Protein AF-A0AAD5GIJ5-F1 (afdb_monomer_lite)

pLDDT: mean 86.42, std 12.28, range [52.69, 98.19]

Foldseek 3Di:
DDDDLLVVLQVVLQVLQCVQQVDHSVVVVVVVVVCVVPPDDSVNRGHPVDDDDPDPVVVVLSVQSNVLSVQSNDPDSVSHDHVVVSVVSNDD

Secondary structure (DSSP, 8-state):
----HHHHHHHHHHHHHHHHHTS-HHHHHHHHHHHHHH---HHHHS-TTSPPPSSHHHHHHHHHHHHHHHHHT-SSTTTSPPHHHHHHHH--

Organism: Ambrosia artemisiifolia (NCBI:txid4212)

Structure (mmCIF, N/CA/C/O backbone):
data_AF-A0AAD5GIJ5-F1
#
_entry.id   AF-A0AAD5GIJ5-F1
#
loop_
_atom_site.group_PDB
_atom_site.id
_atom_site.type_symbol
_atom_site.label_atom_id
_atom_site.label_alt_id
_atom_site.label_comp_id
_atom_site.label_asym_id
_atom_site.label_entity_id
_atom_site.label_seq_id
_atom_site.pdbx_PDB_ins_code
_atom_site.Cartn_x
_atom_site.Cartn_y
_atom_site.Cartn_z
_atom_site.occupancy
_atom_site.B_iso_or_equiv
_atom_site.auth_seq_id
_atom_site.auth_comp_id
_atom_site.auth_asym_id
_atom_site.auth_atom_id
_atom_site.pdbx_PDB_model_num
ATOM 1 N N . MET A 1 1 ? 7.071 2.357 -21.342 1.00 62.53 1 MET A N 1
ATOM 2 C CA . MET A 1 1 ? 6.744 1.755 -20.033 1.00 62.53 1 MET A CA 1
ATOM 3 C C . MET A 1 1 ? 7.129 0.286 -20.093 1.00 62.53 1 MET A C 1
ATOM 5 O O . MET A 1 1 ? 6.672 -0.381 -21.010 1.00 62.53 1 MET A O 1
ATOM 9 N N . ILE A 1 2 ? 8.008 -0.194 -19.210 1.00 80.19 2 ILE A N 1
ATOM 10 C CA . ILE A 1 2 ? 8.338 -1.627 -19.135 1.00 80.19 2 ILE A CA 1
ATOM 11 C C . ILE A 1 2 ? 7.359 -2.256 -18.146 1.00 80.19 2 ILE A C 1
ATOM 13 O O . ILE A 1 2 ? 7.296 -1.825 -16.995 1.00 80.19 2 ILE A O 1
ATOM 17 N N . VAL A 1 3 ? 6.579 -3.231 -18.604 1.00 86.94 3 VAL A N 1
ATOM 18 C CA . VAL A 1 3 ? 5.647 -3.975 -17.750 1.00 86.94 3 VAL A CA 1
ATOM 19 C C . VAL A 1 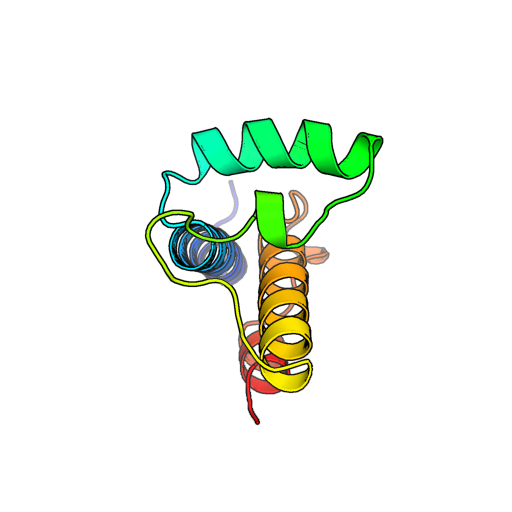3 ? 6.433 -5.039 -16.990 1.00 86.94 3 VAL A C 1
ATOM 21 O O . VAL A 1 3 ? 7.203 -5.790 -17.584 1.00 86.94 3 VAL A O 1
ATOM 24 N N . THR A 1 4 ? 6.271 -5.071 -15.670 1.00 94.50 4 THR A N 1
ATOM 25 C CA . THR A 1 4 ? 6.929 -6.022 -14.760 1.00 94.50 4 THR A CA 1
ATOM 26 C C . THR A 1 4 ? 5.984 -6.346 -13.603 1.00 94.50 4 THR A C 1
ATOM 28 O O . THR A 1 4 ? 5.004 -5.631 -13.402 1.00 94.50 4 THR A O 1
ATOM 31 N N . GLU A 1 5 ? 6.322 -7.332 -12.768 1.00 96.38 5 GLU A N 1
ATOM 32 C CA . GLU A 1 5 ? 5.612 -7.613 -11.504 1.00 96.38 5 GLU A CA 1
ATOM 33 C C . GLU A 1 5 ? 5.473 -6.377 -10.588 1.00 96.38 5 GLU A C 1
ATOM 35 O O . GLU A 1 5 ? 4.563 -6.284 -9.768 1.00 96.38 5 GLU A O 1
ATOM 40 N N . LYS A 1 6 ? 6.343 -5.367 -10.745 1.00 96.81 6 LYS A N 1
ATOM 41 C CA . LYS A 1 6 ? 6.273 -4.114 -9.983 1.00 96.81 6 LYS A CA 1
ATOM 42 C C . LYS A 1 6 ? 5.059 -3.257 -10.344 1.00 96.81 6 LYS A C 1
ATOM 44 O O . LYS A 1 6 ? 4.722 -2.356 -9.575 1.00 96.81 6 LYS A O 1
ATOM 49 N N . CYS A 1 7 ? 4.426 -3.489 -11.494 1.00 95.75 7 CYS A N 1
ATOM 50 C CA . CYS A 1 7 ? 3.152 -2.864 -11.854 1.00 95.75 7 CYS A CA 1
ATOM 51 C C . CYS A 1 7 ? 2.018 -3.382 -10.960 1.00 95.75 7 CYS A C 1
ATOM 53 O O . CYS A 1 7 ? 1.205 -2.584 -10.489 1.00 95.75 7 CYS A O 1
ATOM 55 N N . ASP A 1 8 ? 2.022 -4.679 -10.652 1.00 97.00 8 ASP A N 1
ATOM 56 C CA . ASP A 1 8 ? 1.040 -5.287 -9.752 1.00 97.00 8 ASP A CA 1
ATOM 57 C C . ASP A 1 8 ? 1.268 -4.826 -8.310 1.00 97.00 8 ASP A C 1
ATOM 59 O O . ASP A 1 8 ? 0.312 -4.482 -7.624 1.00 97.00 8 ASP A O 1
ATOM 63 N N . VAL A 1 9 ? 2.532 -4.696 -7.879 1.00 98.12 9 VAL A N 1
ATOM 64 C CA . VAL A 1 9 ? 2.875 -4.109 -6.566 1.00 98.12 9 VAL A CA 1
ATOM 65 C C . VAL A 1 9 ? 2.321 -2.688 -6.431 1.00 98.12 9 VAL A C 1
ATOM 67 O O . VAL A 1 9 ? 1.723 -2.352 -5.413 1.00 98.12 9 VAL A O 1
ATOM 70 N N . TYR A 1 10 ? 2.486 -1.850 -7.458 1.00 95.81 10 TYR A N 1
ATOM 71 C CA . TYR A 1 10 ? 1.952 -0.486 -7.443 1.00 95.81 10 TYR A CA 1
ATOM 72 C C . TYR A 1 10 ? 0.426 -0.480 -7.345 1.00 95.81 10 TYR A C 1
ATOM 74 O O . TYR A 1 10 ? -0.138 0.211 -6.501 1.00 95.81 10 TYR A O 1
ATOM 82 N N . SER A 1 11 ? -0.232 -1.287 -8.180 1.00 95.81 11 SER A N 1
ATOM 83 C CA . SER A 1 11 ? -1.693 -1.390 -8.206 1.00 95.81 11 SER A CA 1
ATOM 84 C C . SER A 1 11 ? -2.240 -1.899 -6.869 1.00 95.81 11 SER A C 1
ATOM 86 O O . SER A 1 11 ? -3.224 -1.364 -6.367 1.00 95.81 11 SER A O 1
ATOM 88 N N . PHE A 1 12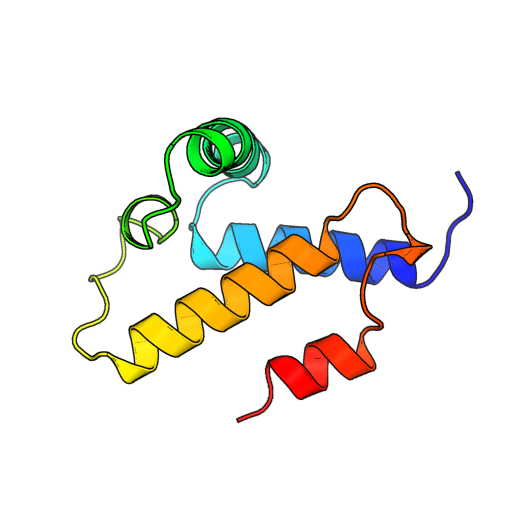 ? -1.554 -2.857 -6.238 1.00 97.38 12 PHE A N 1
ATOM 89 C CA . PHE A 1 12 ? -1.852 -3.295 -4.877 1.00 97.38 12 PHE A CA 1
ATOM 90 C C . PHE A 1 12 ? -1.758 -2.141 -3.872 1.00 97.38 12 PHE A C 1
ATOM 92 O O . PHE A 1 12 ? -2.683 -1.948 -3.090 1.00 97.38 12 PHE A O 1
ATOM 99 N N . GLY A 1 13 ? -0.677 -1.353 -3.904 1.00 95.38 13 GLY A N 1
ATOM 100 C CA . GLY A 1 13 ? -0.507 -0.205 -3.010 1.00 95.38 13 GLY A CA 1
ATOM 101 C C . GLY A 1 13 ? -1.638 0.818 -3.141 1.00 95.38 13 GLY A C 1
ATOM 102 O O . GLY A 1 13 ? -2.157 1.292 -2.134 1.00 95.38 13 GLY A O 1
ATOM 103 N N . VAL A 1 14 ? -2.076 1.098 -4.372 1.00 93.69 14 VAL A N 1
ATOM 104 C CA . VAL A 1 14 ? -3.225 1.975 -4.647 1.00 93.69 14 VAL A CA 1
ATOM 105 C C . VAL A 1 14 ? -4.514 1.418 -4.036 1.00 93.69 14 VAL A C 1
ATOM 107 O O . VAL A 1 14 ? -5.203 2.141 -3.321 1.00 93.69 14 VAL A O 1
ATOM 110 N N . VAL A 1 15 ? -4.815 0.134 -4.258 1.00 95.19 15 VAL A N 1
ATOM 111 C CA . VAL A 1 15 ? -6.014 -0.518 -3.700 1.00 95.19 15 VAL A CA 1
ATOM 112 C C . VAL A 1 15 ? -5.967 -0.574 -2.171 1.00 95.19 15 VAL A C 1
ATOM 114 O O . VAL A 1 15 ? -6.981 -0.346 -1.515 1.00 95.19 15 VAL A O 1
ATOM 117 N N . ALA A 1 16 ? -4.802 -0.838 -1.578 1.00 94.38 16 ALA A N 1
ATOM 118 C CA . ALA A 1 16 ? -4.630 -0.847 -0.128 1.00 94.38 16 ALA A CA 1
ATOM 119 C C . ALA A 1 16 ? -4.918 0.536 0.477 1.00 94.38 16 ALA A C 1
ATOM 121 O O . ALA A 1 16 ? -5.665 0.644 1.446 1.00 94.38 16 ALA A O 1
ATOM 122 N N . LEU A 1 17 ? -4.393 1.599 -0.135 1.00 91.44 17 LEU A N 1
ATOM 123 C CA . LEU A 1 17 ? -4.661 2.978 0.269 1.00 91.44 17 LEU A CA 1
ATOM 124 C C . LEU A 1 17 ? -6.142 3.363 0.126 1.00 91.44 17 LEU A C 1
ATOM 126 O O . LEU A 1 17 ? -6.713 3.956 1.042 1.00 91.44 17 LEU A O 1
ATOM 130 N N . GLU A 1 18 ? -6.774 2.991 -0.989 1.00 92.25 18 GLU A N 1
ATOM 131 C CA . GLU A 1 18 ? -8.214 3.180 -1.208 1.00 92.25 18 GLU A CA 1
ATOM 132 C C . GLU A 1 18 ? -9.042 2.461 -0.136 1.00 92.25 18 GLU A C 1
ATOM 134 O O . GLU A 1 18 ? -10.000 3.021 0.393 1.00 92.25 18 GLU A O 1
ATOM 139 N N . THR A 1 19 ? -8.630 1.251 0.244 1.00 93.31 19 THR A N 1
ATOM 140 C CA . THR A 1 19 ? -9.309 0.444 1.264 1.00 93.31 19 THR A CA 1
ATOM 141 C C . THR A 1 19 ? -9.199 1.073 2.654 1.00 93.31 19 THR A C 1
ATOM 143 O O . THR A 1 19 ? -10.194 1.133 3.370 1.00 93.31 19 THR A O 1
ATOM 146 N N . ILE A 1 20 ? -8.016 1.568 3.041 1.00 90.94 20 ILE A N 1
ATOM 147 C CA . ILE A 1 20 ? -7.804 2.207 4.352 1.00 90.94 20 ILE A CA 1
ATOM 148 C C . ILE A 1 20 ? -8.590 3.520 4.452 1.00 90.94 20 ILE A C 1
ATOM 150 O O . ILE A 1 20 ? -9.201 3.795 5.486 1.00 90.94 20 ILE A O 1
ATOM 154 N N . GLY A 1 21 ? -8.564 4.332 3.391 1.00 89.50 21 GLY A N 1
ATOM 155 C CA . GLY A 1 21 ? -9.189 5.655 3.400 1.00 89.50 21 GLY A CA 1
ATOM 156 C C . GLY A 1 21 ? -10.648 5.697 2.973 1.00 89.50 21 GLY A C 1
ATOM 157 O O . GLY A 1 21 ? -11.288 6.736 3.136 1.00 89.50 21 GLY A O 1
ATOM 158 N N . GLY A 1 22 ? -11.176 4.609 2.408 1.00 91.00 22 GLY A N 1
ATOM 159 C CA . GLY A 1 22 ? -12.560 4.513 1.942 1.00 91.00 22 GLY A CA 1
ATOM 160 C C . GLY A 1 22 ? -12.939 5.545 0.875 1.00 91.00 22 GLY A C 1
ATOM 161 O O . GLY A 1 22 ? -14.118 5.866 0.720 1.00 91.00 22 GLY A O 1
ATOM 162 N N . LYS A 1 23 ? -11.949 6.099 0.168 1.00 86.75 23 LYS A N 1
ATOM 163 C CA . LYS A 1 23 ? -12.101 7.157 -0.839 1.00 86.75 23 LYS A CA 1
ATOM 164 C C . LYS A 1 23 ? -11.159 6.917 -2.007 1.00 86.75 23 LYS A C 1
ATOM 166 O O . LYS A 1 23 ? -10.135 6.254 -1.856 1.00 86.75 23 LYS A O 1
ATOM 171 N N . HIS A 1 24 ? -11.496 7.502 -3.152 1.00 85.94 24 HIS A N 1
ATOM 172 C CA . HIS A 1 24 ? -10.730 7.332 -4.377 1.00 85.94 24 HIS A CA 1
ATOM 173 C C . HIS A 1 24 ? -9.252 7.729 -4.167 1.00 85.94 24 HIS A C 1
ATOM 175 O O . HIS A 1 24 ? -8.967 8.774 -3.567 1.00 85.94 24 HIS A O 1
ATOM 181 N N . PRO A 1 25 ? -8.289 6.939 -4.675 1.00 73.75 25 PRO A N 1
ATOM 182 C CA . PRO A 1 25 ? -6.867 7.147 -4.422 1.00 73.75 25 PRO A CA 1
ATOM 183 C C . PRO A 1 25 ? -6.361 8.495 -4.935 1.00 73.75 25 PRO A C 1
ATOM 185 O O . PRO A 1 25 ? -5.438 9.044 -4.349 1.00 73.75 25 PRO A O 1
ATOM 188 N N . GLY A 1 26 ? -6.974 9.075 -5.973 1.00 77.25 26 GLY A N 1
ATOM 189 C CA . GLY A 1 26 ? -6.651 10.436 -6.422 1.00 77.25 26 GLY A CA 1
ATOM 190 C C . GLY A 1 26 ? -6.863 11.492 -5.329 1.00 77.25 26 GLY A C 1
ATOM 191 O O . GLY A 1 26 ? -5.977 12.309 -5.090 1.00 77.25 26 GLY A O 1
ATOM 192 N N . ASP A 1 27 ? -7.978 11.413 -4.600 1.00 75.81 27 ASP A N 1
ATOM 193 C CA . ASP A 1 27 ? -8.301 12.352 -3.518 1.00 75.81 27 ASP A CA 1
ATOM 194 C C . ASP A 1 27 ? -7.384 12.130 -2.307 1.00 75.81 27 ASP A C 1
ATOM 196 O O . ASP A 1 27 ? -6.957 13.073 -1.629 1.00 75.81 27 ASP A O 1
ATOM 200 N N . LEU A 1 28 ? -7.039 10.864 -2.047 1.00 70.81 28 LEU A N 1
ATOM 201 C CA . LEU A 1 28 ? -6.098 10.496 -0.999 1.00 70.81 28 LEU A CA 1
ATOM 202 C C . LEU A 1 28 ? -4.673 10.950 -1.336 1.00 70.81 28 LEU A C 1
ATOM 204 O O . LEU A 1 28 ? -4.028 11.528 -0.476 1.00 70.81 28 LEU A O 1
ATOM 208 N N . LEU A 1 29 ? -4.183 10.764 -2.563 1.00 69.12 29 LEU A N 1
ATOM 209 C CA . LEU A 1 29 ? -2.835 11.169 -2.982 1.00 69.12 29 LEU A CA 1
ATOM 210 C C . LEU A 1 29 ? -2.654 12.691 -2.973 1.00 69.12 29 LEU A C 1
ATOM 212 O O . LEU A 1 29 ? -1.613 13.181 -2.533 1.00 69.12 29 LEU A O 1
ATOM 216 N N . SER A 1 30 ? -3.677 13.449 -3.381 1.00 70.06 30 SER A N 1
ATOM 217 C CA . SER A 1 30 ? -3.698 14.906 -3.202 1.00 70.06 30 SER A CA 1
ATOM 218 C C . SER A 1 30 ? -3.592 15.297 -1.727 1.00 70.06 30 SER A C 1
ATOM 220 O O . SER A 1 30 ? -2.866 16.232 -1.391 1.00 70.06 30 SER A O 1
ATOM 222 N N . SER A 1 31 ? -4.250 14.540 -0.842 1.00 65.69 31 SER A N 1
ATOM 223 C CA . SER A 1 31 ? -4.121 14.712 0.608 1.00 65.69 31 SER A CA 1
ATOM 224 C C . SER A 1 31 ? -2.736 14.275 1.111 1.00 65.69 31 SER A C 1
ATOM 226 O O . SER A 1 31 ? -2.172 14.923 1.979 1.00 65.69 31 SER A O 1
ATOM 228 N N . LEU A 1 32 ? -2.139 13.219 0.554 1.00 66.19 32 LEU A N 1
ATOM 229 C CA . LEU A 1 32 ? -0.854 12.668 0.993 1.00 66.19 32 LEU A CA 1
ATOM 230 C C . LEU A 1 32 ? 0.320 13.594 0.706 1.00 66.19 32 LEU A C 1
ATOM 232 O O . LEU A 1 32 ? 1.151 13.761 1.589 1.00 66.19 32 LEU A O 1
ATOM 236 N N . ASN A 1 33 ? 0.356 14.250 -0.458 1.00 63.38 33 ASN A N 1
ATOM 237 C CA . ASN A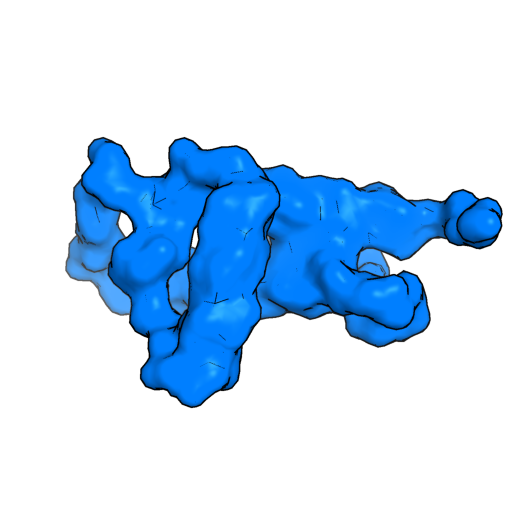 1 33 ? 1.364 15.281 -0.734 1.00 63.38 33 ASN A CA 1
ATOM 238 C C . ASN A 1 33 ? 1.329 16.396 0.325 1.00 63.38 33 ASN A C 1
ATOM 240 O O . ASN A 1 33 ? 2.379 16.861 0.765 1.00 63.38 33 ASN A O 1
ATOM 244 N N . TYR A 1 34 ? 0.127 16.777 0.768 1.00 55.66 34 TYR A N 1
ATOM 245 C CA . TYR A 1 34 ? -0.078 17.748 1.843 1.00 55.66 34 TYR A CA 1
ATOM 246 C C . TYR A 1 34 ? 0.325 17.191 3.222 1.00 55.66 34 TYR A C 1
ATOM 248 O O . TYR A 1 34 ? 0.951 17.886 4.026 1.00 55.66 34 TYR A O 1
ATOM 256 N N . LEU A 1 35 ? 0.037 15.916 3.488 1.00 58.50 35 LEU A N 1
ATOM 257 C CA . LEU A 1 35 ? 0.345 15.263 4.760 1.00 58.50 35 LEU A CA 1
ATOM 258 C C . LEU A 1 35 ? 1.846 14.964 4.931 1.00 58.50 35 LEU A C 1
ATOM 260 O O . LEU A 1 35 ? 2.372 15.115 6.031 1.00 58.50 35 LEU A O 1
ATOM 264 N N . THR A 1 36 ? 2.579 14.622 3.864 1.00 59.56 36 THR A N 1
ATOM 265 C CA . THR A 1 36 ? 4.044 14.447 3.920 1.00 59.56 36 THR A CA 1
ATOM 266 C C . THR A 1 36 ? 4.785 15.733 4.290 1.00 59.56 36 THR A C 1
ATOM 268 O O . THR A 1 36 ? 5.874 15.662 4.853 1.00 59.56 36 THR A O 1
ATOM 271 N N . SER A 1 37 ? 4.200 16.907 4.023 1.00 56.56 37 SER A N 1
ATOM 272 C CA . SER A 1 37 ? 4.763 18.212 4.402 1.00 56.56 37 SER A CA 1
ATOM 273 C C . SER A 1 37 ? 4.397 18.686 5.813 1.00 56.56 37 SER A C 1
ATOM 275 O O . SER A 1 37 ? 5.089 19.551 6.348 1.00 56.56 37 SER A O 1
ATOM 277 N N . HIS A 1 38 ? 3.338 18.144 6.425 1.00 52.69 38 HIS A N 1
ATOM 278 C CA . HIS A 1 38 ? 2.788 18.650 7.694 1.00 52.69 38 HIS A CA 1
ATOM 279 C C . HIS A 1 38 ? 2.665 17.600 8.808 1.00 52.69 38 HIS A C 1
ATOM 281 O O . HIS A 1 38 ? 2.284 17.941 9.926 1.00 52.69 38 HIS A O 1
ATOM 287 N N . GLY A 1 39 ? 3.057 16.353 8.535 1.00 57.62 39 GLY A N 1
ATOM 288 C CA . GLY A 1 39 ? 2.873 15.219 9.432 1.00 57.62 39 GLY A CA 1
ATOM 289 C C . GLY A 1 39 ? 1.550 14.513 9.144 1.00 57.62 39 GLY A C 1
ATOM 290 O O . GLY A 1 39 ? 0.482 15.114 9.171 1.00 57.62 39 GLY A O 1
ATOM 291 N N . THR A 1 40 ? 1.621 13.217 8.854 1.00 64.00 40 THR A N 1
ATOM 292 C CA . THR A 1 40 ? 0.457 12.345 8.663 1.00 64.00 40 THR A CA 1
ATOM 293 C C . THR A 1 40 ? -0.096 11.907 10.021 1.00 64.00 40 THR A C 1
ATOM 295 O O . THR A 1 40 ? 0.549 11.104 10.700 1.00 64.00 40 THR A O 1
ATOM 298 N N . MET A 1 41 ? -1.286 12.373 10.417 1.00 69.88 41 MET A N 1
ATOM 299 C CA . MET A 1 41 ? -2.063 11.719 11.479 1.00 69.88 41 MET A CA 1
ATOM 300 C C . MET A 1 41 ? -2.938 10.616 10.876 1.00 69.88 41 MET A C 1
ATOM 302 O O . MET A 1 41 ? -3.532 10.787 9.813 1.00 69.88 41 MET A O 1
ATOM 306 N N . LEU A 1 42 ? -3.033 9.477 11.570 1.00 74.25 42 LEU A N 1
ATOM 307 C CA . LEU A 1 42 ? -3.837 8.327 11.138 1.00 74.25 42 LEU A CA 1
ATOM 308 C C . LEU A 1 42 ? -5.310 8.714 10.892 1.00 74.25 42 LEU A C 1
ATOM 310 O O . LEU A 1 42 ? -5.935 8.219 9.961 1.00 74.25 42 LEU A O 1
ATOM 314 N N . GLU A 1 43 ? -5.843 9.654 11.673 1.00 77.75 43 GLU A N 1
ATOM 315 C CA . GLU A 1 43 ? -7.214 10.170 11.552 1.00 77.75 43 GLU A CA 1
ATOM 316 C C . GLU A 1 43 ? -7.520 10.830 10.192 1.00 77.75 43 GLU A C 1
ATOM 318 O O . GLU A 1 43 ? -8.650 10.758 9.707 1.00 77.75 43 GLU A O 1
ATOM 323 N N . ASP A 1 44 ? -6.519 11.418 9.531 1.00 77.25 44 ASP A N 1
ATOM 324 C CA . ASP A 1 44 ? -6.687 12.031 8.205 1.00 77.25 44 ASP A CA 1
ATOM 325 C C . ASP A 1 44 ? -6.701 11.000 7.069 1.00 77.25 44 ASP A C 1
ATOM 327 O O . ASP A 1 44 ? -7.156 11.277 5.949 1.00 77.25 44 ASP A O 1
ATOM 331 N N . ILE A 1 45 ? -6.182 9.809 7.366 1.00 80.94 45 ILE A N 1
ATOM 332 C CA . ILE A 1 45 ? -5.994 8.715 6.422 1.00 80.94 45 ILE A CA 1
ATOM 333 C C . ILE A 1 45 ? -7.186 7.765 6.457 1.00 80.94 45 ILE A C 1
ATOM 335 O O . ILE A 1 45 ? -7.604 7.326 5.392 1.00 80.94 45 ILE A O 1
ATOM 339 N N . LEU A 1 46 ? -7.719 7.450 7.641 1.00 88.25 46 LEU A N 1
ATOM 340 C CA . LEU A 1 46 ? -8.772 6.448 7.821 1.00 88.25 46 LEU A CA 1
ATOM 341 C C . LEU A 1 46 ? -10.122 6.865 7.214 1.00 88.25 46 LEU A C 1
ATOM 343 O O . LEU A 1 46 ? -10.487 8.044 7.188 1.00 88.25 46 LEU A O 1
ATOM 347 N N . ASP A 1 47 ? -10.901 5.871 6.779 1.00 90.19 47 ASP A N 1
ATOM 348 C CA . ASP A 1 47 ? -12.293 6.064 6.366 1.00 90.19 47 ASP A CA 1
ATOM 349 C C . ASP A 1 47 ? -13.132 6.636 7.520 1.00 90.19 47 ASP A C 1
ATOM 351 O O . ASP A 1 47 ? -13.463 5.949 8.488 1.00 90.19 47 ASP A O 1
ATOM 355 N N . LYS A 1 48 ? -13.533 7.903 7.378 1.00 88.69 48 LYS A N 1
ATOM 356 C CA . LYS A 1 48 ? -14.316 8.651 8.374 1.00 88.69 48 LYS A CA 1
ATOM 357 C C . LYS A 1 48 ? -15.729 8.101 8.592 1.00 88.69 48 LYS A C 1
ATOM 359 O O . LYS A 1 48 ? -16.409 8.528 9.521 1.00 88.69 48 LYS A O 1
ATOM 364 N N . ARG A 1 49 ? -16.201 7.190 7.734 1.00 91.56 49 ARG A N 1
ATOM 365 C CA . ARG A 1 49 ? -17.484 6.489 7.909 1.00 91.56 49 ARG A CA 1
ATOM 366 C C . ARG A 1 49 ? -17.379 5.340 8.912 1.00 91.56 49 ARG A C 1
ATOM 368 O O . ARG A 1 49 ? -18.412 4.845 9.360 1.00 91.56 49 ARG A O 1
ATOM 375 N N . LEU A 1 50 ? -16.163 4.900 9.240 1.00 90.62 50 LEU A N 1
ATOM 376 C CA . LEU A 1 50 ? -15.910 3.842 10.210 1.00 90.62 50 LEU A CA 1
ATOM 377 C C . LEU A 1 50 ? -15.574 4.430 11.589 1.00 90.62 50 LEU A C 1
ATOM 379 O O . LEU A 1 50 ? -14.994 5.514 11.678 1.00 90.62 50 LEU A O 1
ATOM 383 N N . PRO A 1 51 ? -15.904 3.722 12.685 1.00 90.00 51 PRO A N 1
ATOM 384 C CA . PRO A 1 51 ? -15.446 4.105 14.011 1.00 90.00 51 PRO A CA 1
ATOM 385 C C . PRO A 1 51 ? -13.919 4.107 14.080 1.00 90.00 51 PRO A C 1
ATOM 387 O O . PRO A 1 51 ? -13.263 3.181 13.596 1.00 90.00 51 PRO A O 1
ATOM 390 N N . TYR A 1 52 ? -13.363 5.120 14.738 1.00 89.75 52 TYR A N 1
ATOM 391 C CA . TYR A 1 52 ? -11.929 5.182 14.982 1.00 89.75 52 TYR A CA 1
ATOM 392 C C . TYR A 1 52 ? -11.470 3.987 15.853 1.00 89.75 52 TYR A C 1
ATOM 394 O O . TYR A 1 52 ? -12.208 3.585 16.765 1.00 89.75 52 TYR A O 1
ATOM 402 N N . PRO A 1 53 ? -10.283 3.393 15.602 1.00 88.19 53 PRO A N 1
ATOM 403 C CA . PRO A 1 53 ? -9.804 2.238 16.354 1.00 88.19 53 PRO A CA 1
ATOM 404 C C . PRO A 1 53 ? -9.761 2.497 17.864 1.00 88.19 53 PRO A C 1
ATOM 406 O O . PRO A 1 53 ? -9.158 3.453 18.339 1.00 88.19 53 PRO A O 1
ATOM 409 N N . THR A 1 54 ? -10.363 1.604 18.647 1.00 86.25 54 THR A N 1
ATOM 410 C CA . THR A 1 54 ? -10.441 1.742 20.112 1.00 86.25 54 THR A CA 1
ATOM 411 C C . THR A 1 54 ? -9.196 1.251 20.848 1.00 86.25 54 THR A C 1
ATOM 413 O O . THR A 1 54 ? -9.039 1.532 22.036 1.00 86.25 54 THR A O 1
ATOM 416 N N . ASN A 1 55 ? -8.308 0.507 20.182 1.00 90.50 55 ASN A N 1
ATOM 417 C CA . ASN A 1 55 ? -7.108 -0.053 20.796 1.00 90.50 55 ASN A CA 1
ATOM 418 C C . ASN A 1 55 ? -5.839 0.299 20.000 1.00 90.50 55 ASN A C 1
ATOM 420 O O . ASN A 1 55 ? -5.833 0.321 18.768 1.00 90.50 55 ASN A O 1
ATOM 424 N N . ARG A 1 56 ? -4.735 0.507 20.730 1.00 88.81 56 ARG A N 1
ATOM 425 C CA . ARG A 1 56 ? -3.438 0.914 20.160 1.00 88.81 56 ARG A CA 1
ATOM 426 C C . ARG A 1 56 ? -2.793 -0.138 19.257 1.00 88.81 56 ARG A C 1
ATOM 428 O O . ARG A 1 56 ? -1.949 0.206 18.435 1.00 88.81 56 ARG A O 1
ATOM 435 N N . SER A 1 57 ? -3.118 -1.421 19.427 1.00 90.50 57 SER A N 1
ATOM 436 C CA . SER A 1 57 ? -2.601 -2.476 18.542 1.00 90.50 57 SER A CA 1
ATOM 437 C C . SER A 1 57 ? -3.184 -2.356 17.139 1.00 90.50 57 SER A C 1
ATOM 439 O O . SER A 1 57 ? -2.437 -2.438 16.172 1.00 90.50 57 SER A O 1
ATOM 441 N N . THR A 1 58 ? -4.485 -2.088 17.024 1.00 90.38 58 THR A N 1
ATOM 442 C CA . THR A 1 58 ? -5.153 -1.868 15.745 1.00 90.38 58 THR A CA 1
ATOM 443 C C . THR A 1 58 ? -4.648 -0.588 15.093 1.00 90.38 58 THR A C 1
ATOM 445 O O . THR A 1 58 ? -4.336 -0.624 13.912 1.00 90.38 58 THR A O 1
ATOM 448 N N . GLU A 1 59 ? -4.478 0.512 15.836 1.00 89.56 59 GLU A N 1
ATOM 449 C CA . GLU A 1 59 ? -3.868 1.737 15.283 1.00 89.56 59 GLU A CA 1
ATOM 450 C C . GLU A 1 59 ? -2.474 1.475 14.701 1.00 89.56 59 GLU A C 1
ATOM 452 O O . GLU A 1 59 ? -2.163 1.907 13.592 1.00 89.56 59 GLU A O 1
ATOM 457 N N . ARG A 1 60 ? -1.634 0.737 15.436 1.00 88.75 60 ARG A N 1
ATOM 458 C CA . ARG A 1 60 ? -0.282 0.387 14.992 1.00 88.75 60 ARG A CA 1
ATOM 459 C C . ARG A 1 60 ? -0.307 -0.468 13.731 1.00 88.75 60 ARG A C 1
ATOM 461 O O . ARG A 1 60 ? 0.504 -0.237 12.840 1.00 88.75 60 ARG A O 1
ATOM 468 N N . GLU A 1 61 ? -1.218 -1.432 13.656 1.00 90.94 61 GLU A N 1
ATOM 469 C CA . GLU A 1 61 ? -1.353 -2.274 12.470 1.00 90.94 61 GLU A CA 1
ATOM 470 C C . GLU A 1 61 ? -1.867 -1.463 11.275 1.00 90.94 61 GLU A C 1
ATOM 472 O O . GLU A 1 61 ? -1.316 -1.575 10.188 1.00 90.94 61 GLU A O 1
ATOM 477 N N . MET A 1 62 ? -2.825 -0.554 11.474 1.00 90.75 62 MET A N 1
ATOM 478 C CA . MET A 1 62 ? -3.290 0.355 10.419 1.00 90.75 62 MET A CA 1
ATOM 479 C C . MET A 1 62 ? -2.155 1.238 9.883 1.00 90.75 62 MET A C 1
ATOM 481 O O . MET A 1 62 ? -1.992 1.349 8.669 1.00 90.75 62 MET A O 1
ATOM 485 N N . MET A 1 63 ? -1.327 1.806 10.769 1.00 88.56 63 MET A N 1
ATOM 486 C CA . MET A 1 63 ? -0.127 2.555 10.370 1.00 88.56 63 MET A CA 1
ATOM 487 C C . MET A 1 63 ? 0.860 1.678 9.594 1.00 88.56 63 MET A C 1
ATOM 489 O O . MET A 1 63 ? 1.380 2.098 8.566 1.00 88.56 63 MET A O 1
ATOM 493 N N . ARG A 1 64 ? 1.073 0.431 10.027 1.00 91.62 64 ARG A N 1
ATOM 494 C CA . ARG A 1 64 ? 1.950 -0.518 9.332 1.00 91.62 64 ARG A CA 1
ATOM 495 C C . ARG A 1 64 ? 1.449 -0.834 7.922 1.00 91.62 64 ARG A C 1
ATOM 497 O O . ARG A 1 64 ? 2.244 -0.823 6.984 1.00 91.62 64 ARG A O 1
ATOM 504 N N . ILE A 1 65 ? 0.150 -1.097 7.755 1.00 92.94 65 ILE A N 1
ATOM 505 C CA . ILE A 1 65 ? -0.453 -1.343 6.435 1.00 92.94 65 ILE A CA 1
ATOM 506 C C . ILE A 1 65 ? -0.285 -0.097 5.555 1.00 92.94 65 ILE A C 1
ATOM 508 O O . ILE A 1 65 ? 0.097 -0.213 4.390 1.00 92.94 65 ILE A O 1
ATOM 512 N N . PHE A 1 66 ? -0.515 1.090 6.118 1.00 90.81 66 PHE A N 1
ATOM 513 C CA . PHE A 1 66 ? -0.345 2.359 5.419 1.00 90.81 66 PHE A CA 1
ATOM 514 C C . PHE A 1 66 ? 1.100 2.581 4.936 1.00 90.81 66 PHE A C 1
ATOM 516 O O . PHE A 1 66 ? 1.307 2.877 3.758 1.00 90.81 66 PHE A O 1
ATOM 523 N N . ASP A 1 67 ? 2.099 2.351 5.790 1.00 91.69 67 ASP A N 1
ATOM 524 C CA . ASP A 1 67 ? 3.519 2.472 5.433 1.00 91.69 67 ASP A CA 1
ATOM 525 C C . ASP A 1 67 ? 3.915 1.492 4.315 1.00 91.69 67 ASP A C 1
ATOM 527 O O . ASP A 1 67 ? 4.610 1.855 3.359 1.00 91.69 67 ASP A O 1
ATOM 531 N N . VAL A 1 68 ? 3.432 0.244 4.390 1.00 95.81 68 VAL A N 1
ATOM 532 C CA . VAL A 1 68 ? 3.645 -0.763 3.338 1.00 95.81 68 VAL A CA 1
ATOM 533 C C . VAL A 1 68 ? 3.013 -0.310 2.021 1.00 95.81 68 VAL A C 1
ATOM 535 O O . VAL A 1 68 ? 3.640 -0.433 0.965 1.00 95.81 68 VAL A O 1
ATOM 538 N N . ALA A 1 69 ? 1.799 0.237 2.063 1.00 94.25 69 ALA A N 1
ATOM 539 C CA . ALA A 1 69 ? 1.106 0.723 0.878 1.00 94.25 69 ALA A CA 1
ATOM 540 C C . ALA A 1 69 ? 1.832 1.923 0.239 1.00 94.25 69 ALA A C 1
ATOM 542 O O . ALA A 1 69 ? 2.014 1.940 -0.981 1.00 94.25 69 ALA A O 1
ATOM 543 N N . LEU A 1 70 ? 2.347 2.862 1.044 1.00 91.50 70 LEU A N 1
ATOM 544 C CA . LEU A 1 70 ? 3.185 3.969 0.567 1.00 91.50 70 LEU A CA 1
ATOM 545 C C . LEU A 1 70 ? 4.459 3.478 -0.131 1.00 91.50 70 LEU A C 1
ATOM 547 O O . LEU A 1 70 ? 4.798 3.959 -1.214 1.00 91.50 70 LEU A O 1
ATOM 551 N N . ALA A 1 71 ? 5.140 2.477 0.432 1.00 95.38 71 ALA A N 1
ATOM 552 C CA . ALA A 1 71 ? 6.316 1.881 -0.201 1.00 95.38 71 ALA A CA 1
ATOM 553 C C . ALA A 1 71 ? 5.984 1.206 -1.549 1.00 95.38 71 ALA A C 1
ATOM 555 O O . ALA A 1 71 ? 6.803 1.202 -2.473 1.00 95.38 71 ALA A O 1
ATOM 556 N N . CYS A 1 72 ? 4.777 0.650 -1.692 1.00 96.88 72 CYS A N 1
ATOM 557 C CA . CYS A 1 72 ? 4.322 0.012 -2.928 1.00 96.88 72 CYS A CA 1
ATOM 558 C C . CYS A 1 72 ? 4.077 1.008 -4.072 1.00 96.88 72 CYS A C 1
ATOM 560 O O . CYS A 1 72 ? 4.300 0.658 -5.232 1.00 96.88 72 CYS A O 1
ATOM 562 N N . ILE A 1 73 ? 3.670 2.245 -3.768 1.00 93.81 73 ILE A N 1
ATOM 563 C CA . ILE A 1 73 ? 3.325 3.261 -4.778 1.00 93.81 73 ILE A CA 1
ATOM 564 C C . ILE A 1 73 ? 4.490 4.178 -5.178 1.00 93.81 73 ILE A C 1
ATOM 566 O O . ILE A 1 73 ? 4.286 5.169 -5.880 1.00 93.81 73 ILE A O 1
ATOM 570 N N . LEU A 1 74 ? 5.724 3.867 -4.767 1.00 92.50 74 LEU A N 1
ATOM 571 C CA . LEU A 1 74 ? 6.893 4.660 -5.151 1.00 92.50 74 LEU A CA 1
ATOM 572 C C . LEU A 1 74 ? 7.042 4.745 -6.677 1.00 92.50 74 LEU A C 1
ATOM 574 O O . LEU A 1 74 ? 6.868 3.761 -7.404 1.00 92.50 74 LEU A O 1
ATOM 578 N N . THR A 1 75 ? 7.399 5.931 -7.173 1.00 91.81 75 THR A N 1
ATOM 579 C CA . THR A 1 75 ? 7.510 6.194 -8.615 1.00 91.81 75 THR A CA 1
ATOM 580 C C . THR A 1 75 ? 8.538 5.285 -9.281 1.00 91.81 75 THR A C 1
ATOM 582 O O . THR A 1 75 ? 8.250 4.731 -10.341 1.00 91.81 75 THR A O 1
ATOM 585 N N . ASP A 1 76 ? 9.696 5.072 -8.645 1.00 94.19 76 ASP A N 1
ATOM 586 C CA . ASP A 1 76 ? 10.718 4.136 -9.125 1.00 94.19 76 ASP A CA 1
ATOM 587 C C . ASP A 1 76 ? 10.316 2.676 -8.821 1.00 94.19 76 ASP A C 1
ATOM 589 O O . ASP A 1 76 ? 10.253 2.292 -7.648 1.00 94.19 76 ASP A O 1
ATOM 593 N N . PRO A 1 77 ? 10.092 1.822 -9.843 1.00 95.44 77 PRO A N 1
ATOM 594 C CA . PRO A 1 77 ? 9.771 0.409 -9.646 1.00 95.44 77 PRO A CA 1
ATOM 595 C C . PRO A 1 77 ? 10.819 -0.376 -8.848 1.00 95.44 77 PRO A C 1
ATOM 597 O O . PRO A 1 77 ? 10.468 -1.368 -8.207 1.00 95.44 77 PRO A O 1
ATOM 600 N N . LYS A 1 78 ? 12.094 0.040 -8.874 1.00 95.69 78 LYS A N 1
ATOM 601 C CA . LYS A 1 78 ? 13.175 -0.631 -8.132 1.00 95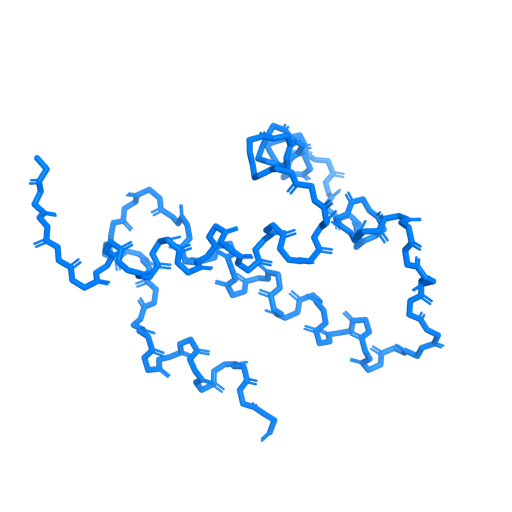.69 78 LYS A CA 1
ATOM 602 C C . LYS A 1 78 ? 13.092 -0.386 -6.629 1.00 95.69 78 LYS A C 1
ATOM 604 O O . LY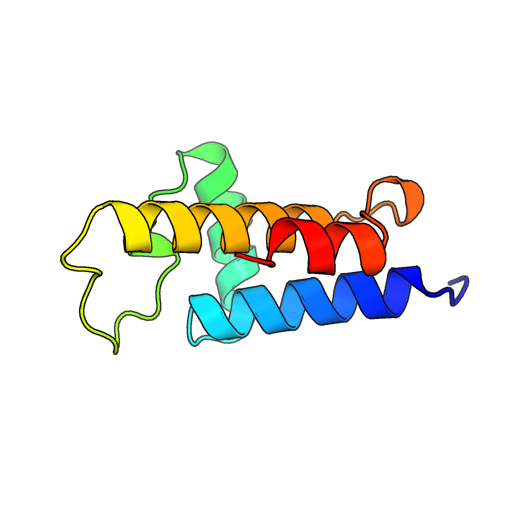S A 1 78 ? 13.506 -1.248 -5.860 1.00 95.69 78 LYS A O 1
ATOM 609 N N . SER A 1 79 ? 12.524 0.747 -6.230 1.00 96.88 79 SER A N 1
ATOM 610 C CA . SER A 1 79 ? 12.346 1.127 -4.826 1.00 96.88 79 SER A CA 1
ATOM 611 C C . SER A 1 79 ? 11.131 0.463 -4.180 1.00 96.88 79 SER A C 1
ATOM 613 O O . SER A 1 79 ? 11.024 0.434 -2.958 1.00 96.88 79 SER A O 1
ATOM 615 N N . ARG A 1 80 ? 10.214 -0.093 -4.981 1.00 97.75 80 ARG A N 1
ATOM 616 C CA . ARG A 1 80 ? 9.053 -0.833 -4.470 1.00 97.75 80 ARG A CA 1
ATOM 617 C C . ARG A 1 80 ? 9.498 -2.171 -3.866 1.00 97.75 80 ARG A C 1
ATOM 619 O O . ARG A 1 80 ? 10.409 -2.800 -4.415 1.00 97.75 80 ARG A O 1
ATOM 626 N N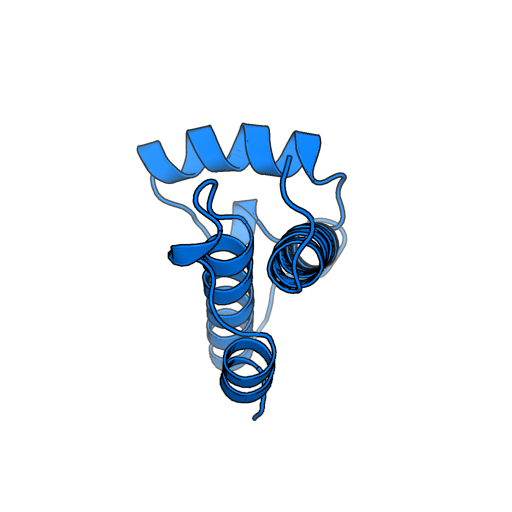 . PRO A 1 81 ? 8.824 -2.690 -2.828 1.00 98.19 81 PRO A N 1
ATOM 627 C CA . PRO A 1 81 ? 9.068 -4.040 -2.318 1.00 98.19 81 PRO A CA 1
ATOM 628 C C . PRO A 1 81 ? 8.682 -5.127 -3.338 1.00 98.19 81 PRO A C 1
ATOM 630 O O . PRO A 1 81 ? 8.127 -4.858 -4.407 1.00 98.19 81 PRO A O 1
ATOM 633 N N . THR A 1 82 ? 9.018 -6.383 -3.049 1.00 98.19 82 THR A N 1
ATOM 634 C CA . THR A 1 82 ? 8.426 -7.533 -3.758 1.00 98.19 82 THR A CA 1
ATOM 635 C C . THR A 1 82 ? 7.084 -7.894 -3.121 1.00 98.19 82 THR A C 1
ATOM 637 O O . THR A 1 82 ? 6.909 -7.674 -1.922 1.00 98.19 82 THR A O 1
ATOM 640 N N . MET A 1 83 ? 6.160 -8.520 -3.862 1.00 97.75 83 MET A N 1
ATOM 641 C CA . MET A 1 83 ? 4.897 -8.995 -3.266 1.00 97.75 83 MET A CA 1
ATOM 642 C C . MET A 1 83 ? 5.118 -9.994 -2.123 1.00 97.75 83 MET A C 1
ATOM 644 O O . MET A 1 83 ? 4.331 -10.038 -1.182 1.00 97.75 83 MET A O 1
ATOM 648 N N . ARG A 1 84 ? 6.226 -10.746 -2.144 1.00 98.06 84 ARG A N 1
ATOM 649 C CA . ARG A 1 84 ? 6.630 -11.600 -1.021 1.00 98.06 84 ARG A CA 1
ATOM 650 C C . ARG A 1 84 ? 6.911 -10.781 0.238 1.00 98.06 84 ARG A C 1
ATOM 652 O O . ARG A 1 84 ? 6.426 -11.141 1.304 1.00 98.06 84 ARG A O 1
ATOM 659 N N . ASN A 1 85 ? 7.669 -9.688 0.117 1.00 97.94 85 ASN A N 1
ATOM 660 C CA . ASN A 1 85 ? 7.945 -8.811 1.256 1.00 97.94 85 ASN A CA 1
ATOM 661 C C . ASN A 1 85 ? 6.680 -8.105 1.740 1.00 97.94 85 ASN A C 1
ATOM 663 O O . ASN A 1 85 ? 6.491 -8.004 2.944 1.00 97.94 85 ASN A O 1
ATOM 667 N N . VAL A 1 86 ? 5.807 -7.671 0.824 1.00 98.12 86 VAL A N 1
ATOM 668 C CA . VAL A 1 86 ? 4.497 -7.097 1.167 1.00 98.12 86 VAL A CA 1
ATOM 669 C C . VAL A 1 86 ? 3.674 -8.100 1.972 1.00 98.12 86 VAL A C 1
ATOM 671 O O . VAL A 1 86 ? 3.238 -7.785 3.070 1.00 98.12 86 VAL A O 1
ATOM 674 N N . SER A 1 87 ? 3.527 -9.333 1.481 1.00 97.25 87 SER A N 1
ATOM 675 C CA . SER A 1 87 ? 2.793 -10.384 2.189 1.00 97.25 87 SER A CA 1
ATOM 676 C C . SER A 1 87 ? 3.381 -10.656 3.573 1.00 97.25 87 SER A C 1
ATOM 678 O O . SER A 1 87 ? 2.632 -10.662 4.538 1.00 97.25 87 SER A O 1
ATOM 680 N N . GLN A 1 88 ? 4.702 -10.806 3.694 1.00 96.75 88 GLN A N 1
ATOM 681 C CA . GLN A 1 88 ? 5.366 -11.016 4.986 1.00 96.75 88 GLN A CA 1
ATOM 682 C C . GLN A 1 88 ? 5.193 -9.830 5.941 1.00 96.75 88 GLN A C 1
ATOM 684 O O . GLN A 1 88 ? 5.051 -10.022 7.144 1.00 96.75 88 GLN A O 1
ATOM 689 N N . ALA A 1 89 ? 5.213 -8.605 5.416 1.00 95.25 89 ALA A N 1
ATOM 690 C CA . ALA A 1 89 ? 5.015 -7.401 6.208 1.00 95.25 89 ALA A CA 1
ATOM 691 C C . ALA A 1 89 ? 3.569 -7.246 6.695 1.00 95.25 89 ALA A C 1
ATOM 693 O O . ALA A 1 89 ? 3.366 -6.532 7.666 1.00 95.25 89 ALA A O 1
ATOM 694 N N . LEU A 1 90 ? 2.599 -7.897 6.051 1.00 94.06 90 LEU A N 1
ATOM 695 C CA . LEU A 1 90 ? 1.180 -7.873 6.422 1.00 94.06 90 LEU A CA 1
ATOM 696 C C . LEU A 1 90 ? 0.720 -9.158 7.128 1.00 94.06 90 LEU A C 1
ATOM 698 O O . LEU A 1 90 ? -0.408 -9.240 7.603 1.00 94.06 90 LEU A O 1
ATOM 702 N N . SER A 1 91 ? 1.575 -10.177 7.189 1.00 90.00 91 SER A N 1
ATOM 703 C CA . SER A 1 91 ? 1.340 -11.370 7.992 1.00 90.00 91 SER A CA 1
ATOM 704 C C . SER A 1 91 ? 1.478 -11.044 9.481 1.00 90.00 91 SER A C 1
ATOM 706 O O . SER A 1 91 ? 2.464 -10.428 9.902 1.00 90.00 91 SER A O 1
ATOM 708 N N . CYS A 1 92 ? 0.478 -11.468 10.257 1.00 63.94 92 CYS A N 1
ATOM 709 C CA . CYS A 1 92 ? 0.518 -11.497 11.717 1.00 63.94 92 CYS A CA 1
ATOM 710 C C . CYS A 1 92 ? 1.434 -12.612 12.231 1.00 63.94 92 CYS A C 1
ATOM 712 O O . CYS A 1 92 ? 1.396 -13.720 11.645 1.00 63.94 92 CYS A O 1
#

Sequence (92 aa):
MIVTEKCDVYSFGVVALETIGGKHPGDLLSSLNYLTSHGTMLEDILDKRLPYPTNRSTEREMMRIFDVALACILTDPKSRPTMRNVSQALSC

Radius of gyration: 13.44 Å; chains: 1; bounding box: 31×30×41 Å

InterPro domains:
  IPR001245 Serine-threonine/tyrosine-protein kinase, catalytic domain [PF07714] (3-90)
  IPR011009 Protein kinase-like domain superfamily [SSF56112] (3-90)
  IPR051420 Ser/Thr Protein Kinases with Diverse Regulatory Roles [PTHR48005] (1-91)